Protein AF-A0A8H3LBX2-F1 (afdb_monomer)

Structure (mmCIF, N/CA/C/O 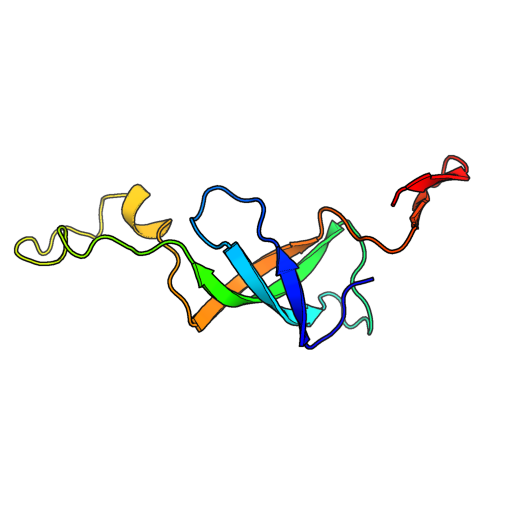backbone):
data_AF-A0A8H3LBX2-F1
#
_entry.id   AF-A0A8H3LBX2-F1
#
loop_
_atom_site.group_PDB
_atom_site.id
_atom_site.type_symbol
_atom_site.label_atom_id
_atom_site.label_alt_id
_atom_site.label_comp_id
_atom_site.label_asym_id
_atom_site.label_entity_id
_atom_site.label_seq_id
_atom_site.pdbx_PDB_ins_code
_atom_site.Cartn_x
_atom_site.Cartn_y
_atom_site.Cartn_z
_atom_site.occupancy
_atom_site.B_iso_or_equiv
_atom_site.auth_seq_id
_atom_site.auth_comp_id
_atom_site.auth_asym_id
_atom_site.auth_atom_id
_atom_site.pdbx_PDB_model_num
ATOM 1 N N . MET A 1 1 ? 9.439 -4.140 -4.529 1.00 92.31 1 MET A N 1
ATOM 2 C CA . MET A 1 1 ? 8.408 -5.190 -4.552 1.00 92.31 1 MET A CA 1
ATOM 3 C C . MET A 1 1 ? 7.687 -5.155 -3.228 1.00 92.31 1 MET A C 1
ATOM 5 O O . MET A 1 1 ? 8.348 -5.077 -2.199 1.00 92.31 1 MET A O 1
ATOM 9 N N . ILE A 1 2 ? 6.361 -5.145 -3.267 1.00 96.25 2 ILE A N 1
ATOM 10 C CA . ILE A 1 2 ? 5.503 -5.081 -2.084 1.00 96.25 2 ILE A CA 1
ATOM 11 C C . ILE A 1 2 ? 4.949 -6.477 -1.818 1.00 96.25 2 ILE A C 1
ATOM 13 O O . ILE A 1 2 ? 4.507 -7.140 -2.744 1.00 96.25 2 ILE A O 1
ATOM 17 N N . GLN A 1 3 ? 4.962 -6.934 -0.576 1.00 96.62 3 GLN A N 1
ATOM 18 C CA . GLN A 1 3 ? 4.405 -8.231 -0.180 1.00 96.62 3 GLN A CA 1
ATOM 19 C C . GLN A 1 3 ? 3.483 -8.072 1.029 1.00 96.62 3 GLN A C 1
ATOM 21 O O . GLN A 1 3 ? 3.329 -6.974 1.571 1.00 96.62 3 GLN A O 1
ATOM 26 N N . LEU A 1 4 ? 2.883 -9.173 1.468 1.00 96.88 4 LEU A N 1
ATOM 27 C CA . LEU A 1 4 ? 2.078 -9.206 2.686 1.00 96.88 4 LEU A CA 1
ATOM 28 C C . LEU A 1 4 ? 2.887 -8.687 3.889 1.00 96.88 4 LEU A C 1
ATOM 30 O O . LEU A 1 4 ? 4.092 -8.922 3.982 1.00 96.88 4 LEU A O 1
ATOM 34 N N . LYS A 1 5 ? 2.228 -7.947 4.782 1.00 97.12 5 LYS A N 1
ATOM 35 C CA . LYS A 1 5 ? 2.807 -7.257 5.948 1.00 97.12 5 LYS A CA 1
ATOM 36 C C . LYS A 1 5 ? 3.817 -6.142 5.635 1.00 97.12 5 LYS A C 1
ATOM 38 O O . LYS A 1 5 ? 4.447 -5.610 6.546 1.00 97.12 5 LYS A O 1
ATOM 43 N N . THR A 1 6 ? 3.971 -5.738 4.371 1.00 98.00 6 THR A N 1
ATOM 44 C CA . THR A 1 6 ? 4.827 -4.588 4.026 1.00 98.00 6 THR A CA 1
ATOM 45 C C . THR A 1 6 ? 4.187 -3.293 4.515 1.00 98.00 6 THR A C 1
ATOM 47 O O . THR A 1 6 ? 3.038 -3.013 4.167 1.00 98.00 6 THR A O 1
ATOM 50 N N . LEU A 1 7 ? 4.936 -2.490 5.274 1.00 98.31 7 LEU A N 1
ATOM 51 C CA . LEU A 1 7 ? 4.542 -1.128 5.626 1.00 98.31 7 LEU A CA 1
ATOM 52 C C . LEU A 1 7 ? 4.860 -0.166 4.481 1.00 98.31 7 LEU A C 1
ATOM 54 O O . LEU A 1 7 ? 5.943 -0.193 3.897 1.00 98.31 7 LEU A O 1
ATOM 58 N N . LEU A 1 8 ? 3.890 0.683 4.172 1.00 98.00 8 LEU A N 1
ATOM 59 C CA . LEU A 1 8 ? 3.895 1.609 3.055 1.00 98.00 8 LEU A CA 1
ATOM 60 C C . LEU A 1 8 ? 3.578 3.010 3.564 1.00 98.00 8 LEU A C 1
ATOM 62 O O . LEU A 1 8 ? 2.681 3.192 4.390 1.00 98.00 8 LEU A O 1
ATOM 66 N N . ASN A 1 9 ? 4.281 3.996 3.016 1.00 98.12 9 ASN A N 1
ATOM 67 C CA . ASN A 1 9 ? 3.918 5.395 3.184 1.00 98.12 9 ASN A CA 1
ATOM 68 C C . ASN A 1 9 ? 2.761 5.718 2.242 1.00 98.12 9 ASN A C 1
ATOM 70 O O . ASN A 1 9 ? 2.846 5.446 1.041 1.00 98.12 9 ASN A O 1
ATOM 74 N N . VAL A 1 10 ? 1.708 6.319 2.782 1.00 97.19 10 VAL A N 1
ATOM 75 C CA . VAL A 1 10 ? 0.586 6.807 1.984 1.00 97.19 10 VAL A CA 1
ATOM 76 C C . VAL A 1 10 ? 0.918 8.211 1.484 1.00 97.19 10 VAL A C 1
ATOM 78 O O . VAL A 1 10 ? 1.351 9.058 2.262 1.00 97.19 10 VAL A O 1
ATOM 81 N N . ILE A 1 11 ? 0.765 8.436 0.177 1.00 96.44 11 ILE A N 1
ATOM 82 C CA . ILE A 1 11 ? 1.064 9.721 -0.478 1.00 96.44 11 ILE A CA 1
ATOM 83 C C . ILE A 1 11 ? -0.189 10.399 -1.050 1.00 96.44 11 ILE A C 1
ATOM 85 O O . ILE A 1 11 ? -0.098 11.196 -1.978 1.00 96.44 11 ILE A O 1
ATOM 89 N N . ASP A 1 12 ? -1.360 10.054 -0.519 1.00 92.00 12 ASP A N 1
ATOM 90 C CA . ASP A 1 12 ? -2.622 10.698 -0.864 1.00 92.00 12 ASP A CA 1
ATOM 91 C C . ASP A 1 12 ? -2.975 11.822 0.131 1.00 92.00 12 ASP A C 1
ATOM 93 O O . ASP A 1 12 ? -2.351 12.007 1.182 1.00 92.00 12 ASP A O 1
ATOM 97 N N . ASN A 1 13 ? -4.000 12.597 -0.207 1.00 90.62 13 ASN A N 1
ATOM 98 C CA . ASN A 1 13 ? -4.539 13.667 0.629 1.00 90.62 13 ASN A CA 1
ATOM 99 C C . ASN A 1 13 ? -5.665 13.198 1.575 1.00 90.62 13 ASN A C 1
ATOM 101 O O . ASN A 1 13 ? -6.370 14.035 2.130 1.00 90.62 13 ASN A O 1
ATOM 105 N N . THR A 1 14 ? -5.828 11.890 1.816 1.00 88.62 14 THR A N 1
ATOM 106 C CA . THR A 1 14 ? -6.909 11.355 2.677 1.00 88.62 14 THR A CA 1
ATOM 107 C C . THR A 1 14 ? -6.636 11.521 4.174 1.00 88.62 14 THR A C 1
ATOM 109 O O . THR A 1 14 ? -7.533 11.408 5.006 1.00 88.62 14 THR A O 1
ATOM 112 N N . GLY A 1 15 ? -5.374 11.766 4.539 1.00 90.62 15 GLY A N 1
ATOM 113 C CA . GLY A 1 15 ? -4.933 11.836 5.932 1.00 90.62 15 GLY A CA 1
ATOM 114 C 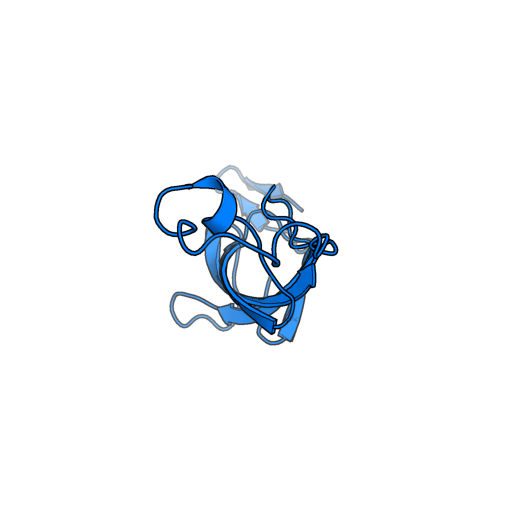C . GLY A 1 15 ? -4.351 10.532 6.472 1.00 90.62 15 GLY A C 1
ATOM 115 O O . GLY A 1 15 ? -3.789 10.550 7.567 1.00 90.62 15 GLY A O 1
ATOM 116 N N . ALA A 1 16 ? -4.390 9.431 5.720 1.00 95.00 16 ALA A N 1
ATOM 117 C CA . ALA A 1 16 ? -3.580 8.262 6.038 1.00 95.00 16 ALA A CA 1
ATOM 118 C C . ALA A 1 16 ? -2.077 8.584 5.921 1.00 95.00 16 ALA A C 1
ATOM 120 O O . ALA A 1 16 ? -1.657 9.409 5.115 1.00 95.00 16 ALA A O 1
ATOM 121 N N . ILE A 1 17 ? -1.262 7.950 6.764 1.00 96.25 17 ILE A N 1
ATOM 122 C CA . ILE A 1 17 ? 0.190 8.180 6.832 1.00 96.25 17 ILE A CA 1
ATOM 123 C C . ILE A 1 17 ? 0.928 6.871 6.566 1.00 96.25 17 ILE A C 1
ATOM 125 O O . ILE A 1 17 ? 1.766 6.805 5.671 1.00 96.25 17 ILE A O 1
ATOM 129 N N . ILE A 1 18 ? 0.597 5.821 7.324 1.00 98.12 18 ILE A N 1
ATOM 130 C CA . ILE A 1 18 ? 1.198 4.490 7.182 1.00 98.12 18 ILE A CA 1
ATOM 131 C C . ILE A 1 18 ? 0.096 3.465 6.966 1.00 98.12 18 ILE A C 1
ATOM 133 O O . ILE A 1 18 ? -0.884 3.438 7.718 1.00 98.12 18 ILE A O 1
ATOM 137 N N . ALA A 1 19 ? 0.301 2.581 5.998 1.00 98.44 19 ALA A N 1
ATOM 138 C CA . ALA A 1 19 ? -0.575 1.458 5.708 1.00 98.44 19 ALA A CA 1
ATOM 139 C C . ALA A 1 19 ? 0.220 0.145 5.644 1.00 98.44 19 ALA A C 1
ATOM 141 O O . ALA A 1 19 ? 1.373 0.134 5.228 1.00 98.44 19 ALA A O 1
ATOM 142 N N . GLU A 1 20 ? -0.383 -0.966 6.059 1.00 98.56 20 GLU A N 1
ATOM 143 C CA . GLU A 1 20 ? 0.190 -2.309 5.926 1.00 98.56 20 GLU A CA 1
ATOM 144 C C . GLU A 1 20 ? -0.530 -3.062 4.807 1.00 98.56 20 GLU A C 1
ATOM 146 O O . GLU A 1 20 ? -1.759 -3.127 4.800 1.00 98.56 20 GLU A O 1
ATOM 151 N N . CYS A 1 21 ? 0.220 -3.653 3.879 1.00 97.75 21 CYS A N 1
ATOM 152 C CA . CYS A 1 21 ? -0.338 -4.522 2.848 1.00 97.75 21 CYS A CA 1
ATOM 153 C C . CYS A 1 21 ? -0.846 -5.835 3.454 1.00 97.75 21 CYS A C 1
ATOM 155 O O . CYS A 1 21 ? -0.075 -6.594 4.038 1.00 97.75 21 CYS A O 1
ATOM 157 N N . ILE A 1 22 ? -2.129 -6.133 3.258 1.00 97.31 22 ILE A N 1
ATOM 158 C CA . ILE A 1 22 ? -2.752 -7.391 3.702 1.00 97.31 22 ILE A CA 1
ATOM 159 C C . ILE A 1 22 ? -3.077 -8.322 2.533 1.00 97.31 22 ILE A C 1
ATOM 161 O O . ILE A 1 22 ? -3.260 -9.519 2.732 1.00 97.31 22 ILE A O 1
ATOM 165 N N . ARG A 1 23 ? -3.122 -7.789 1.305 1.00 96.12 23 ARG A N 1
ATOM 166 C CA . ARG A 1 23 ? -3.306 -8.575 0.084 1.00 96.12 23 ARG A CA 1
ATOM 167 C C . ARG A 1 23 ? -2.699 -7.864 -1.117 1.00 96.12 23 ARG A C 1
ATOM 169 O O . ARG A 1 23 ? -3.022 -6.707 -1.385 1.00 96.12 23 ARG A O 1
ATOM 176 N N . VAL A 1 24 ? -1.889 -8.595 -1.874 1.00 95.56 24 VAL A N 1
ATOM 177 C CA . VAL A 1 24 ? -1.443 -8.187 -3.208 1.00 95.56 24 VAL A CA 1
ATOM 178 C C . VAL A 1 24 ? -2.5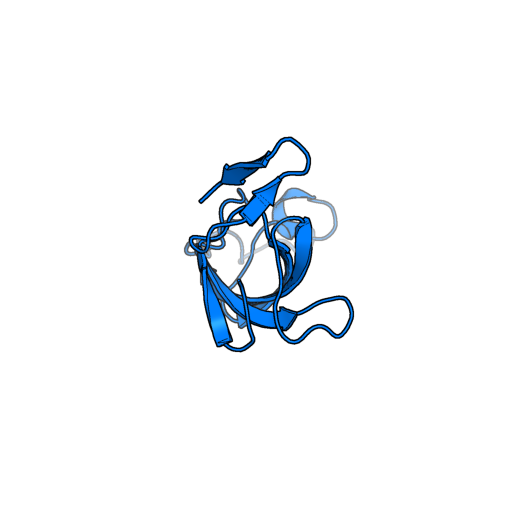17 -8.585 -4.228 1.00 95.56 24 VAL A C 1
ATOM 180 O O . VAL A 1 24 ? -3.092 -9.672 -4.137 1.00 95.56 24 VAL A O 1
ATOM 183 N N . GLY A 1 25 ? -2.853 -7.691 -5.159 1.00 85.69 25 GLY A N 1
ATOM 184 C CA . GLY A 1 25 ? -3.782 -7.977 -6.252 1.00 85.69 25 GLY A CA 1
ATOM 185 C C . GLY A 1 25 ? -3.273 -9.057 -7.216 1.00 85.69 25 GLY A C 1
ATOM 186 O O . GLY A 1 25 ? -2.122 -9.474 -7.161 1.00 85.69 25 GLY A O 1
ATOM 187 N N . HIS A 1 26 ? -4.162 -9.532 -8.095 1.00 79.81 26 HIS A N 1
ATOM 188 C CA . HIS A 1 26 ? -3.853 -10.473 -9.189 1.00 79.81 26 HIS A CA 1
ATOM 189 C C . HIS A 1 26 ? -3.198 -11.813 -8.797 1.00 79.81 26 HIS A C 1
ATOM 191 O O . HIS A 1 26 ? -2.632 -12.491 -9.646 1.00 79.81 26 HIS A O 1
ATOM 197 N N . GLY A 1 27 ? -3.286 -12.231 -7.528 1.00 70.38 27 GLY A N 1
ATOM 198 C CA . GLY A 1 27 ? -2.815 -13.554 -7.090 1.00 70.38 27 GLY A CA 1
ATOM 199 C C . GLY A 1 27 ? -1.290 -13.725 -7.078 1.00 70.38 27 GLY A C 1
ATOM 200 O O . GLY A 1 27 ? -0.803 -14.829 -6.851 1.00 70.38 27 GLY A O 1
ATOM 201 N N . GLY A 1 28 ? -0.526 -12.651 -7.294 1.00 81.75 28 GLY A N 1
ATOM 202 C CA . GLY A 1 28 ? 0.932 -12.673 -7.226 1.00 81.75 28 GLY A CA 1
ATOM 203 C C . GLY A 1 28 ? 1.463 -12.669 -5.788 1.00 81.75 28 GLY A C 1
ATOM 204 O O . GLY A 1 28 ? 0.845 -12.125 -4.874 1.00 81.75 28 GLY A O 1
ATOM 205 N N . ARG A 1 29 ? 2.667 -13.225 -5.588 1.00 89.75 29 ARG A N 1
ATOM 206 C CA . ARG A 1 29 ? 3.395 -13.152 -4.299 1.00 89.75 29 ARG A CA 1
ATOM 207 C C . ARG A 1 29 ? 3.900 -11.737 -3.987 1.00 89.75 29 ARG A C 1
ATOM 209 O O . ARG A 1 29 ? 4.096 -11.396 -2.823 1.00 89.75 29 ARG A O 1
ATOM 216 N N . TYR A 1 30 ? 4.110 -10.933 -5.029 1.00 94.81 30 TYR A N 1
ATOM 217 C CA . TYR A 1 30 ? 4.686 -9.595 -4.954 1.00 94.81 30 TYR A CA 1
ATOM 218 C C . TYR A 1 30 ? 3.921 -8.621 -5.846 1.00 94.81 30 TYR A C 1
ATOM 220 O O . TYR A 1 30 ? 3.660 -8.931 -7.003 1.00 94.81 30 TYR A O 1
ATOM 228 N N . GLY A 1 31 ? 3.628 -7.437 -5.314 1.00 94.50 31 GLY A N 1
ATOM 229 C CA . GLY A 1 31 ? 3.099 -6.293 -6.042 1.00 94.50 31 GLY A CA 1
ATOM 230 C C . GLY A 1 31 ? 4.218 -5.410 -6.591 1.00 94.50 31 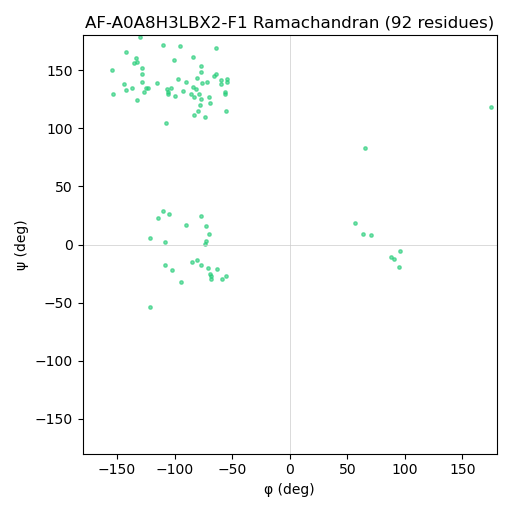GLY A C 1
ATOM 231 O O . GLY A 1 31 ? 5.245 -5.170 -5.931 1.00 94.50 31 GLY A O 1
ATOM 232 N N . ARG A 1 32 ? 4.006 -4.929 -7.809 1.00 92.94 32 ARG A N 1
ATOM 233 C CA . ARG A 1 32 ? 4.847 -4.005 -8.569 1.00 92.94 32 ARG A CA 1
ATOM 234 C C . ARG A 1 32 ? 4.157 -2.646 -8.692 1.00 92.94 32 ARG A C 1
ATOM 236 O O . ARG A 1 32 ? 3.011 -2.480 -8.288 1.00 92.94 32 ARG A O 1
ATOM 243 N N . ILE A 1 33 ? 4.881 -1.657 -9.209 1.00 94.12 33 ILE A N 1
ATOM 244 C CA . ILE A 1 33 ? 4.303 -0.349 -9.542 1.00 94.12 33 ILE A CA 1
ATOM 245 C C . ILE A 1 33 ? 3.137 -0.564 -10.517 1.00 94.12 33 ILE A C 1
ATOM 247 O O . ILE A 1 33 ? 3.283 -1.307 -11.482 1.00 94.12 33 ILE A O 1
ATOM 251 N N . GLY A 1 34 ? 1.994 0.057 -10.235 1.00 92.44 34 GLY A N 1
ATOM 252 C CA . GLY A 1 34 ? 0.741 -0.095 -10.973 1.00 92.44 34 GLY A CA 1
ATOM 253 C C . GLY A 1 34 ? -0.217 -1.136 -10.392 1.00 92.44 34 GLY A C 1
ATOM 254 O O . GLY A 1 34 ? -1.415 -1.05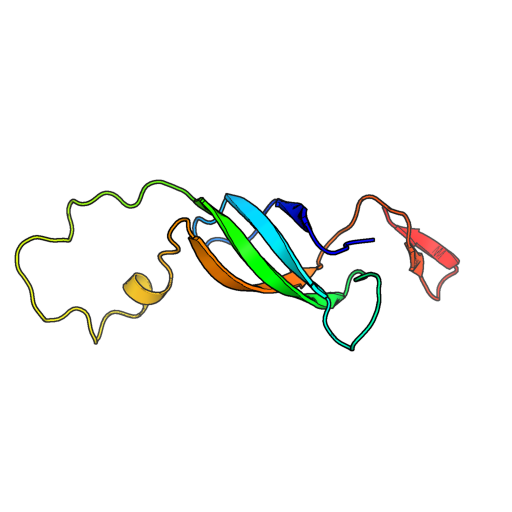3 -10.654 1.00 92.44 34 GLY A O 1
ATOM 255 N N . ASP A 1 35 ? 0.255 -2.069 -9.559 1.00 94.31 35 ASP A N 1
ATOM 256 C CA . ASP A 1 35 ? -0.615 -3.135 -9.064 1.00 94.31 35 ASP A CA 1
ATOM 257 C C . ASP A 1 35 ? -1.563 -2.639 -7.957 1.00 94.31 35 ASP A C 1
ATOM 259 O O . ASP A 1 35 ? -1.145 -1.910 -7.039 1.00 94.31 35 ASP A O 1
ATOM 263 N N . PRO A 1 36 ? -2.835 -3.078 -7.978 1.00 96.12 36 PRO A N 1
ATOM 264 C CA . PRO A 1 36 ? -3.760 -2.846 -6.885 1.00 96.12 36 PRO A CA 1
ATOM 265 C C . PRO A 1 36 ? -3.398 -3.712 -5.678 1.00 96.12 36 PRO A C 1
ATOM 267 O O . PRO A 1 36 ? -3.092 -4.900 -5.791 1.00 96.12 36 PRO A O 1
ATOM 270 N N . ILE A 1 37 ? -3.513 -3.131 -4.491 1.00 97.25 37 ILE A N 1
ATOM 271 C CA . ILE A 1 37 ? -3.319 -3.814 -3.213 1.00 97.25 37 ILE A CA 1
ATOM 272 C C . ILE A 1 37 ? -4.458 -3.489 -2.252 1.00 97.25 37 ILE A C 1
ATOM 274 O O . ILE A 1 37 ? -5.147 -2.478 -2.378 1.00 97.25 37 ILE A O 1
ATOM 278 N N . THR A 1 38 ? -4.671 -4.363 -1.274 1.00 97.50 38 THR A N 1
ATOM 279 C CA . THR A 1 38 ? -5.533 -4.077 -0.124 1.00 97.50 38 THR A CA 1
ATOM 280 C C . THR A 1 38 ? -4.654 -3.823 1.084 1.00 97.50 38 THR A C 1
ATOM 282 O O . THR A 1 38 ? -3.732 -4.596 1.362 1.00 97.50 38 THR A O 1
ATOM 285 N N . VAL A 1 39 ? -4.939 -2.737 1.792 1.00 97.94 39 VAL A N 1
ATOM 286 C CA . VAL A 1 39 ? -4.146 -2.273 2.924 1.00 97.94 39 VAL A CA 1
ATOM 287 C C . VAL A 1 39 ? -5.016 -2.028 4.147 1.00 97.94 39 VAL A C 1
ATOM 289 O O . VAL A 1 39 ? -6.188 -1.678 4.022 1.00 97.94 39 VAL A O 1
ATOM 292 N N . VAL A 1 40 ? -4.418 -2.171 5.326 1.00 98.25 40 VAL A N 1
ATOM 293 C CA . VAL A 1 40 ? -4.981 -1.689 6.590 1.00 98.25 40 VAL A CA 1
ATOM 294 C C . VAL A 1 40 ? -4.210 -0.460 7.058 1.00 98.25 40 VAL A C 1
ATOM 296 O O . VAL A 1 40 ? -2.977 -0.444 7.058 1.00 98.25 40 VAL A O 1
ATOM 299 N N . ILE A 1 41 ? -4.921 0.584 7.468 1.00 97.62 41 ILE A N 1
ATOM 300 C CA . ILE A 1 41 ? -4.304 1.841 7.894 1.00 97.62 41 ILE A CA 1
ATOM 301 C C . ILE A 1 41 ? -3.746 1.691 9.307 1.00 97.62 41 ILE A C 1
ATOM 303 O O . ILE A 1 41 ? -4.471 1.412 10.260 1.00 97.62 41 ILE A O 1
ATOM 307 N N . LYS A 1 42 ? -2.438 1.892 9.464 1.00 98.00 42 LYS A N 1
ATOM 308 C CA . LYS A 1 42 ? -1.740 1.785 10.754 1.00 98.00 42 LYS A CA 1
ATOM 309 C C . LYS A 1 42 ? -1.598 3.119 11.462 1.00 98.00 42 LYS A C 1
ATOM 311 O O . LYS A 1 42 ? -1.638 3.161 12.692 1.00 98.00 42 LYS A O 1
ATOM 316 N N . LYS A 1 43 ? -1.458 4.197 10.692 1.00 96.69 43 LYS A N 1
ATOM 317 C CA . LYS A 1 43 ? -1.355 5.568 11.192 1.00 96.69 43 LYS A CA 1
ATOM 318 C C . LYS A 1 43 ? -2.102 6.507 10.253 1.00 96.69 43 LYS A C 1
ATOM 320 O O . LYS A 1 43 ? -1.890 6.444 9.045 1.00 96.69 43 LYS A O 1
ATOM 325 N N . ALA A 1 44 ? -2.921 7.382 10.819 1.00 94.50 44 ALA A N 1
ATOM 326 C CA . ALA A 1 44 ? -3.607 8.469 10.129 1.00 94.50 44 ALA A CA 1
ATOM 327 C C . ALA A 1 44 ? -3.459 9.758 10.950 1.00 94.50 44 ALA A C 1
ATOM 329 O O . ALA A 1 44 ? -3.134 9.698 12.141 1.00 94.50 44 ALA A O 1
ATOM 330 N N . ARG A 1 45 ? -3.662 10.914 10.317 1.00 91.00 45 ARG A N 1
ATOM 331 C CA . ARG A 1 45 ? -3.767 12.198 11.015 1.00 91.00 45 ARG A CA 1
ATOM 332 C C . ARG A 1 45 ? -4.941 12.145 12.007 1.00 91.00 45 ARG A C 1
ATOM 334 O O . ARG A 1 45 ? -5.963 11.540 11.681 1.00 91.00 45 ARG A O 1
ATOM 341 N N . PRO A 1 46 ? -4.813 12.744 13.206 1.00 85.19 46 PRO A N 1
ATOM 342 C CA . PRO A 1 46 ? -5.928 12.846 14.136 1.00 85.19 46 PRO A CA 1
ATOM 343 C C . PRO A 1 46 ? -7.113 13.536 13.462 1.00 85.19 46 PRO A C 1
ATOM 345 O O . PRO A 1 46 ? -6.959 14.602 12.869 1.00 85.19 46 PRO A O 1
ATOM 348 N N . ILE A 1 47 ? -8.288 12.923 13.554 1.00 78.44 47 ILE A N 1
ATOM 349 C CA . ILE A 1 47 ? -9.536 13.591 13.202 1.00 78.44 47 ILE A CA 1
ATOM 350 C C . ILE A 1 47 ? -9.929 14.387 14.439 1.00 78.44 47 ILE A C 1
ATOM 352 O O . ILE A 1 47 ? -10.238 13.798 15.476 1.00 78.44 47 ILE A O 1
ATOM 356 N N . SER A 1 48 ? -9.871 15.713 14.351 1.00 69.12 48 SER A N 1
ATOM 357 C CA . SER A 1 48 ? -10.365 16.602 15.398 1.00 69.12 48 SER A CA 1
ATOM 358 C C . SER A 1 48 ? -11.827 16.249 15.681 1.00 69.12 48 SER A C 1
ATOM 360 O O . SER A 1 48 ? -12.682 16.385 14.810 1.00 69.12 48 SER A O 1
ATOM 362 N N . GLN A 1 49 ? -12.121 15.756 16.882 1.00 59.00 49 GLN A N 1
ATOM 363 C CA . GLN A 1 49 ? -13.465 15.325 17.292 1.00 59.00 49 GLN A CA 1
ATOM 364 C C . GLN A 1 49 ? -14.463 16.490 17.468 1.00 59.00 49 GLN A C 1
ATOM 366 O O . GLN A 1 49 ? -15.586 16.278 17.908 1.00 59.00 49 GLN A O 1
ATOM 371 N N . THR A 1 50 ? -14.123 17.718 17.072 1.00 49.25 50 THR A N 1
ATOM 372 C CA . THR A 1 50 ? -14.998 18.904 17.143 1.00 49.25 50 THR A CA 1
ATOM 373 C C . THR A 1 50 ? -16.139 18.922 16.115 1.00 49.25 50 THR A C 1
ATOM 375 O O . THR A 1 50 ? -16.757 19.958 15.903 1.00 49.25 50 THR A O 1
ATOM 378 N N . ALA A 1 51 ? -16.454 17.784 15.490 1.00 55.97 51 ALA A N 1
ATOM 379 C CA . ALA A 1 51 ? -17.586 17.627 14.573 1.00 55.97 51 ALA A CA 1
ATOM 380 C C . ALA A 1 51 ? -18.598 16.547 15.014 1.00 55.97 51 ALA A C 1
ATOM 382 O O . ALA A 1 51 ? -19.518 16.242 14.260 1.00 55.97 51 ALA A O 1
ATOM 383 N N . SER A 1 52 ? -18.444 15.940 16.201 1.00 53.41 52 SER A N 1
ATOM 384 C CA . SER A 1 52 ? -19.303 14.833 16.662 1.00 53.41 52 SER A CA 1
ATOM 385 C C . SER A 1 52 ? -20.248 15.171 17.819 1.00 53.41 52 SER A C 1
ATOM 387 O O . SER A 1 52 ? -20.630 14.278 18.573 1.00 53.41 52 SER A O 1
ATOM 389 N N . THR A 1 53 ? -20.683 16.421 17.944 1.00 50.53 53 THR A N 1
ATOM 390 C CA . THR A 1 53 ? -21.849 16.778 18.764 1.00 50.53 53 THR A CA 1
ATOM 391 C C . THR A 1 53 ? -22.755 17.703 17.961 1.00 50.53 53 THR A C 1
ATOM 393 O O . THR A 1 53 ? -22.328 18.745 17.476 1.00 50.53 53 THR A O 1
ATOM 396 N N . THR A 1 54 ? -24.022 17.296 17.821 1.00 50.22 54 THR A N 1
ATOM 397 C CA . THR A 1 54 ? -25.126 18.000 17.137 1.00 50.22 54 THR A CA 1
ATOM 398 C C . THR A 1 54 ? -24.987 18.182 15.622 1.00 50.22 54 THR A C 1
ATOM 400 O O . THR A 1 54 ? -24.630 19.253 15.149 1.00 50.22 54 THR A O 1
ATOM 403 N N . SER A 1 55 ? -25.353 17.146 14.852 1.00 50.34 55 SER A N 1
ATOM 404 C CA . SER A 1 55 ? -26.256 17.252 13.682 1.00 50.34 55 SER A CA 1
ATOM 405 C C . SER A 1 55 ? -26.365 15.903 12.945 1.00 50.34 55 SER A C 1
ATOM 407 O O . SER A 1 55 ? -25.363 15.420 12.419 1.00 50.34 55 SER A O 1
ATOM 409 N N . PRO A 1 56 ? -27.555 15.283 12.840 1.00 61.03 56 PRO A N 1
ATOM 410 C CA . PRO A 1 56 ? -27.755 14.018 12.125 1.00 61.03 56 PRO A CA 1
ATOM 411 C C . PRO A 1 56 ? -27.795 14.160 10.584 1.00 61.03 56 PRO A C 1
ATOM 413 O O . PRO A 1 56 ? -28.353 13.310 9.900 1.00 61.03 56 PRO A O 1
ATOM 416 N N . SER A 1 57 ? -27.183 15.197 9.999 1.00 48.47 57 SER A N 1
ATOM 417 C CA . SER A 1 57 ? -27.202 15.475 8.548 1.00 48.47 57 SER A CA 1
ATOM 418 C C . SER A 1 57 ? -25.892 15.131 7.814 1.00 48.47 57 SER A C 1
ATOM 420 O O . SER A 1 57 ? -25.593 15.675 6.755 1.00 48.47 57 SER A O 1
ATOM 422 N N . ALA A 1 58 ? -25.098 14.188 8.330 1.00 53.09 58 ALA A N 1
ATOM 423 C CA . ALA A 1 58 ? -23.789 13.816 7.773 1.00 53.09 58 ALA A CA 1
ATOM 424 C C . ALA A 1 58 ? -23.828 13.004 6.453 1.00 53.09 58 ALA A C 1
ATOM 426 O O . ALA A 1 58 ? -22.779 12.599 5.955 1.00 53.09 58 ALA A O 1
ATOM 427 N N . ALA A 1 59 ? -25.007 12.748 5.876 1.00 54.56 59 ALA A N 1
ATOM 428 C CA . ALA A 1 59 ? -25.148 11.940 4.661 1.00 54.56 59 ALA A CA 1
ATOM 429 C C . ALA A 1 59 ? -24.958 12.727 3.348 1.00 54.56 59 ALA A C 1
ATOM 431 O O . ALA A 1 59 ? -24.759 12.108 2.305 1.00 54.56 59 ALA A O 1
ATOM 432 N N . SER A 1 60 ? -24.984 14.066 3.371 1.00 57.38 60 SER A N 1
ATOM 433 C CA . SER A 1 60 ? -24.941 14.889 2.148 1.00 57.38 60 SER A CA 1
ATOM 434 C C . SER A 1 60 ? -23.632 15.649 1.914 1.00 57.38 60 SER A C 1
ATOM 436 O O . SER A 1 60 ? -23.525 16.361 0.918 1.00 57.38 60 SER A O 1
ATOM 438 N N . ASN A 1 61 ? -22.616 15.499 2.775 1.00 56.03 61 ASN A N 1
ATOM 439 C CA . ASN A 1 61 ? -21.371 16.260 2.644 1.00 56.03 61 ASN A CA 1
ATOM 440 C C . ASN A 1 61 ? -20.211 15.359 2.156 1.00 56.03 61 ASN A C 1
ATOM 442 O O . ASN A 1 61 ? -19.678 14.567 2.942 1.00 56.03 61 ASN A O 1
ATOM 446 N N . PRO A 1 62 ? -19.787 15.437 0.876 1.00 60.06 62 PRO A N 1
ATOM 447 C CA . PRO A 1 62 ? -18.828 14.497 0.284 1.00 60.06 62 PRO A CA 1
ATOM 448 C C . PRO A 1 62 ? -17.443 14.538 0.947 1.00 60.06 62 PRO A C 1
ATOM 450 O O . PRO A 1 62 ? -16.709 13.553 0.886 1.00 60.06 62 PRO A O 1
ATOM 453 N N . ALA A 1 63 ? -17.105 15.633 1.637 1.00 57.06 63 ALA A N 1
ATOM 454 C CA . ALA A 1 63 ? -15.847 15.794 2.364 1.00 57.06 63 ALA A CA 1
ATOM 455 C C . ALA A 1 63 ? -15.725 14.877 3.598 1.00 57.06 63 ALA A C 1
ATOM 457 O O . ALA A 1 63 ? -14.623 14.445 3.933 1.00 57.06 63 ALA A O 1
ATOM 458 N N . ALA A 1 64 ? -16.839 14.514 4.249 1.00 56.41 64 ALA A N 1
ATOM 459 C CA . ALA A 1 64 ? -16.819 13.634 5.423 1.00 56.41 64 ALA A CA 1
ATOM 460 C C . ALA A 1 64 ? -16.403 12.193 5.068 1.00 56.41 64 ALA A C 1
ATOM 462 O O . ALA A 1 64 ? -15.803 11.495 5.883 1.00 56.41 64 ALA A O 1
ATOM 463 N N . LYS A 1 65 ? -16.645 11.763 3.820 1.00 57.91 65 LYS A N 1
ATOM 464 C CA . LYS A 1 65 ? -16.277 10.430 3.314 1.00 57.91 65 LYS A CA 1
ATOM 465 C C . LYS A 1 65 ? -14.762 10.250 3.131 1.00 57.91 65 LYS A C 1
ATOM 467 O O . LYS A 1 65 ? -14.292 9.115 3.077 1.00 57.91 65 LYS A O 1
ATOM 472 N N . LEU A 1 66 ? -13.997 11.341 3.028 1.00 65.00 66 LEU A N 1
ATOM 473 C CA . LEU A 1 66 ? -12.541 11.285 2.848 1.00 65.00 66 LEU A CA 1
ATOM 474 C C . LEU A 1 66 ? -11.765 11.052 4.148 1.00 65.00 66 LEU A C 1
ATOM 476 O O . LEU A 1 66 ? -10.577 10.743 4.081 1.00 65.00 66 LEU A O 1
ATOM 480 N N . GLN A 1 67 ? -12.395 11.190 5.316 1.00 77.06 67 GLN A N 1
ATOM 481 C CA . GLN A 1 67 ? -11.689 11.032 6.583 1.00 77.06 67 GLN A CA 1
ATOM 482 C C . GLN A 1 67 ? -11.383 9.558 6.866 1.00 77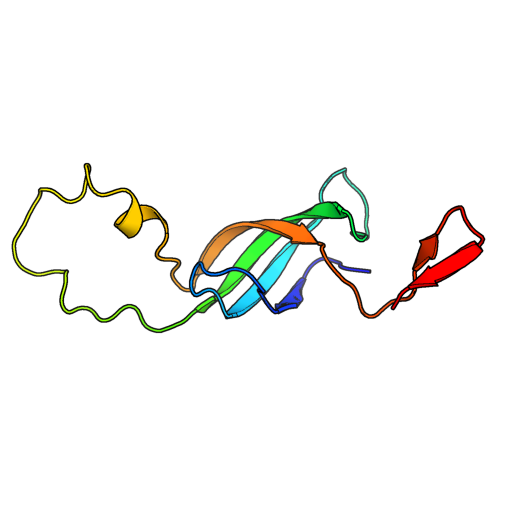.06 67 GLN A C 1
ATOM 484 O O . GLN A 1 67 ? -12.277 8.775 7.178 1.00 77.06 67 GLN A O 1
ATOM 489 N N . ILE A 1 68 ? -10.102 9.193 6.788 1.00 89.38 68 ILE A N 1
ATOM 490 C CA . ILE A 1 68 ? -9.621 7.844 7.091 1.00 89.38 68 ILE A CA 1
ATOM 491 C C . ILE A 1 68 ? -9.182 7.729 8.552 1.00 89.38 68 ILE A C 1
ATOM 493 O O . ILE A 1 68 ? -8.383 8.525 9.048 1.00 89.38 68 ILE A O 1
ATOM 497 N N . ARG A 1 69 ? -9.642 6.671 9.226 1.00 90.25 69 ARG A N 1
ATOM 498 C CA . ARG A 1 69 ? -9.233 6.300 10.587 1.00 90.25 69 ARG A CA 1
ATOM 499 C C . ARG A 1 69 ? -8.207 5.168 10.586 1.00 90.25 69 ARG A C 1
ATOM 501 O O . ARG A 1 69 ? -8.094 4.374 9.652 1.00 90.25 69 ARG A O 1
ATOM 508 N N . LYS A 1 70 ? -7.460 5.058 11.689 1.00 93.44 70 LYS A N 1
ATOM 509 C CA . LYS A 1 70 ? -6.621 3.883 11.969 1.00 93.44 70 LYS A CA 1
ATOM 510 C C . LYS A 1 70 ? -7.498 2.626 12.028 1.00 93.44 70 LYS A C 1
ATOM 512 O O . LYS A 1 70 ? -8.560 2.644 12.637 1.00 93.44 70 LYS A O 1
ATOM 517 N N . GLY A 1 71 ? -7.015 1.534 11.445 1.00 94.50 71 GLY A N 1
ATOM 518 C CA . GLY A 1 71 ? -7.685 0.233 11.426 1.00 94.50 71 GLY A CA 1
ATOM 519 C C . GLY A 1 71 ? -8.613 0.019 10.232 1.00 94.50 71 GLY A C 1
ATOM 520 O O . GLY A 1 71 ? -8.986 -1.119 9.969 1.00 94.50 71 GLY A O 1
ATOM 521 N N . GLU A 1 72 ? -8.942 1.065 9.469 1.00 95.06 72 GLU A N 1
ATOM 522 C CA . GLU A 1 72 ? -9.739 0.898 8.257 1.00 95.06 72 GLU A CA 1
ATOM 523 C C . GLU A 1 72 ? -8.993 0.099 7.187 1.00 95.06 72 GLU A C 1
ATOM 525 O O . GLU A 1 72 ? -7.778 0.228 7.011 1.00 95.06 72 GLU A O 1
ATOM 530 N N . VAL A 1 73 ? -9.751 -0.703 6.440 1.00 96.81 73 VAL A N 1
ATOM 531 C CA . VAL A 1 73 ? -9.262 -1.456 5.286 1.00 96.81 73 VAL A CA 1
ATOM 532 C C . VAL A 1 73 ? -9.648 -0.714 4.012 1.00 96.81 73 VAL A C 1
ATOM 534 O O . VAL A 1 73 ? -10.816 -0.377 3.815 1.00 96.81 73 VAL A O 1
ATOM 537 N N . LYS A 1 74 ? -8.675 -0.461 3.134 1.00 95.94 74 LYS A N 1
ATOM 538 C CA . LYS A 1 74 ? -8.878 0.246 1.861 1.00 95.94 74 LYS A CA 1
ATOM 539 C C . LYS A 1 74 ? -8.148 -0.448 0.718 1.00 95.94 74 LYS A C 1
ATOM 541 O O . LYS A 1 74 ? -7.160 -1.155 0.915 1.00 95.94 74 LYS A O 1
ATOM 546 N N . LYS A 1 75 ? -8.636 -0.217 -0.500 1.00 95.94 75 LYS A N 1
ATOM 547 C CA . LYS A 1 75 ? -7.881 -0.498 -1.726 1.00 95.94 75 LYS A CA 1
ATOM 548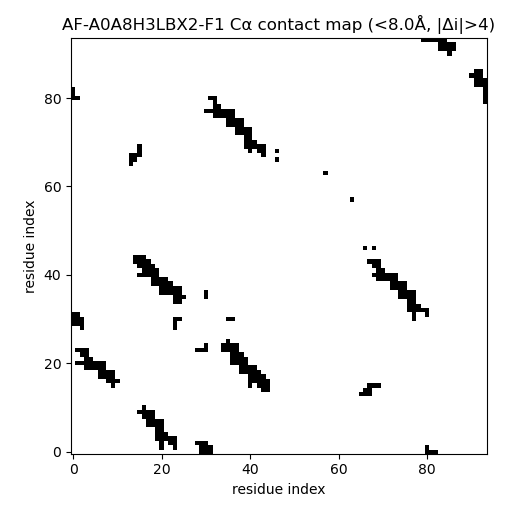 C C . LYS A 1 75 ? -6.901 0.648 -1.974 1.00 95.94 75 LYS A C 1
ATOM 550 O O . LYS A 1 75 ? -7.240 1.799 -1.723 1.00 95.94 75 LYS A O 1
ATOM 555 N N . ALA A 1 76 ? -5.715 0.326 -2.470 1.00 96.31 76 ALA A N 1
ATOM 556 C CA . ALA A 1 76 ? -4.682 1.289 -2.826 1.00 96.31 76 ALA A CA 1
ATOM 557 C C . ALA A 1 76 ? -3.944 0.838 -4.094 1.00 96.31 76 ALA A C 1
ATOM 559 O O . ALA A 1 76 ? -4.048 -0.321 -4.502 1.00 96.31 76 ALA A O 1
ATOM 560 N N . LEU A 1 77 ? -3.189 1.753 -4.699 1.00 96.94 77 LEU A N 1
ATOM 561 C CA . LEU A 1 77 ? -2.316 1.486 -5.842 1.00 96.94 77 LEU A CA 1
ATOM 562 C C . LEU A 1 77 ? -0.858 1.708 -5.452 1.00 96.94 77 LEU A C 1
ATOM 564 O O . LEU A 1 77 ? -0.524 2.670 -4.757 1.00 96.94 77 LEU A O 1
ATOM 568 N N . ILE A 1 78 ? 0.020 0.823 -5.916 1.00 95.81 78 ILE A N 1
ATOM 569 C CA . ILE A 1 78 ? 1.462 0.993 -5.746 1.00 95.81 78 ILE A CA 1
ATOM 570 C C . ILE A 1 78 ? 1.959 1.989 -6.793 1.00 95.81 78 ILE A C 1
ATOM 572 O O . ILE A 1 78 ? 1.959 1.702 -7.982 1.00 95.81 78 ILE A O 1
ATOM 576 N N . VAL A 1 79 ? 2.436 3.146 -6.349 1.00 96.44 79 VAL A N 1
ATOM 577 C CA . VAL A 1 79 ? 2.934 4.214 -7.239 1.00 96.44 79 VAL A CA 1
ATOM 578 C C . VAL A 1 79 ? 4.459 4.283 -7.314 1.00 96.44 79 VAL A C 1
ATOM 580 O O . VAL A 1 79 ? 5.009 4.790 -8.282 1.00 96.44 79 VAL A O 1
ATOM 583 N N . ARG A 1 80 ? 5.157 3.755 -6.303 1.00 95.44 80 ARG A N 1
ATOM 584 C CA . ARG A 1 80 ? 6.624 3.689 -6.250 1.00 95.44 80 ARG A CA 1
ATOM 585 C C . ARG A 1 80 ? 7.079 2.543 -5.362 1.00 95.44 80 ARG A C 1
ATOM 587 O O . ARG A 1 80 ? 6.401 2.211 -4.387 1.00 95.44 80 ARG A O 1
ATOM 594 N N . THR A 1 81 ? 8.240 1.960 -5.651 1.00 95.12 81 THR A N 1
ATOM 595 C CA . THR A 1 81 ? 8.864 0.971 -4.765 1.00 95.12 81 THR A CA 1
ATOM 596 C C . THR A 1 81 ? 10.371 1.119 -4.781 1.00 95.12 81 THR A C 1
ATOM 598 O O . THR A 1 81 ? 10.928 1.151 -5.862 1.00 95.12 81 THR A O 1
ATOM 601 N N . ARG A 1 82 ? 11.022 1.021 -3.615 1.00 93.88 82 ARG A N 1
ATOM 602 C CA . ARG A 1 82 ? 12.493 1.065 -3.492 1.00 93.88 82 ARG A CA 1
ATOM 603 C C . ARG A 1 82 ? 13.230 0.018 -4.341 1.00 93.88 82 ARG A C 1
ATOM 605 O O . ARG A 1 82 ? 14.406 0.173 -4.641 1.00 93.88 82 ARG A O 1
ATOM 612 N N . LYS A 1 83 ? 12.582 -1.115 -4.637 1.00 94.00 83 LYS A N 1
ATOM 613 C CA . LYS A 1 83 ? 13.196 -2.141 -5.485 1.00 94.00 83 LYS A CA 1
ATOM 614 C C . LYS A 1 83 ? 13.100 -1.672 -6.925 1.00 94.00 83 LYS A C 1
ATOM 616 O O . LYS A 1 83 ? 11.993 -1.458 -7.410 1.00 94.00 83 LYS A O 1
ATOM 621 N N . GLU A 1 84 ? 14.251 -1.636 -7.570 1.00 93.75 84 GLU A N 1
ATOM 622 C CA . GLU A 1 84 ? 14.384 -1.264 -8.967 1.00 93.75 84 GLU A CA 1
ATOM 623 C C . GLU A 1 84 ? 13.481 -2.100 -9.880 1.00 93.75 84 GLU A C 1
ATOM 625 O O . GLU A 1 84 ? 13.336 -3.319 -9.714 1.00 93.75 84 GLU A O 1
ATOM 630 N N . MET A 1 85 ? 12.895 -1.427 -10.865 1.00 91.44 85 MET A N 1
ATOM 631 C CA . MET A 1 85 ? 12.139 -2.019 -11.959 1.00 91.44 85 MET A CA 1
ATOM 632 C C . MET A 1 85 ? 12.751 -1.586 -13.286 1.00 91.44 85 MET A C 1
ATOM 634 O O . MET A 1 85 ? 13.018 -0.404 -13.496 1.00 91.44 85 MET A O 1
ATOM 638 N N . ARG A 1 86 ? 12.922 -2.546 -14.195 1.00 92.88 86 ARG A N 1
ATOM 639 C CA . ARG A 1 86 ? 13.324 -2.280 -15.574 1.00 92.88 86 ARG A CA 1
ATOM 640 C C . ARG A 1 86 ? 12.101 -1.904 -16.407 1.00 92.88 86 ARG A C 1
ATOM 642 O O . ARG A 1 86 ? 11.122 -2.651 -16.429 1.00 92.88 86 ARG A O 1
ATOM 649 N N . ARG A 1 87 ? 12.168 -0.767 -17.091 1.00 92.50 87 ARG A N 1
ATOM 650 C CA . ARG A 1 87 ? 11.169 -0.323 -18.068 1.00 92.50 87 ARG A CA 1
ATOM 651 C C . ARG A 1 87 ? 11.428 -0.948 -19.451 1.00 92.50 87 ARG A C 1
ATOM 653 O O . ARG A 1 87 ? 12.541 -1.419 -19.704 1.00 92.50 87 ARG A O 1
ATOM 660 N N . PRO A 1 88 ? 10.429 -0.962 -20.357 1.00 93.44 88 PRO A N 1
ATOM 661 C CA . PRO A 1 88 ? 10.591 -1.491 -21.717 1.00 93.44 88 PRO A CA 1
ATOM 662 C C . PRO A 1 88 ? 11.685 -0.791 -22.534 1.00 93.44 88 PRO A C 1
ATOM 664 O O . PRO A 1 88 ? 12.337 -1.425 -23.354 1.00 93.44 88 PRO A O 1
ATOM 667 N N . ASP A 1 89 ? 11.924 0.492 -22.263 1.00 95.50 89 ASP A N 1
ATOM 668 C CA . ASP A 1 89 ? 12.998 1.300 -22.858 1.00 95.50 89 ASP A CA 1
ATOM 669 C C . ASP A 1 89 ? 14.404 0.955 -22.320 1.00 95.50 89 ASP A C 1
ATOM 671 O O . ASP A 1 89 ? 15.395 1.552 -22.729 1.00 95.50 89 ASP A O 1
ATOM 675 N N . GLY A 1 90 ? 14.511 -0.014 -21.407 1.00 92.94 90 GLY A N 1
ATOM 676 C CA . GLY A 1 90 ? 15.772 -0.488 -20.845 1.00 92.94 90 GLY A CA 1
ATOM 677 C C . GLY A 1 90 ? 16.255 0.281 -19.617 1.00 92.94 90 GLY A C 1
ATOM 678 O O . GLY A 1 90 ? 17.155 -0.215 -18.937 1.00 92.94 90 GLY A O 1
ATOM 679 N N . PHE A 1 91 ? 15.646 1.421 -19.275 1.00 94.19 91 PHE A N 1
ATOM 680 C CA . PHE A 1 91 ? 16.024 2.192 -18.091 1.00 94.19 91 PHE A CA 1
ATOM 681 C C . PHE A 1 91 ? 15.491 1.562 -16.799 1.00 94.19 91 PHE A C 1
ATOM 683 O O . PHE A 1 91 ? 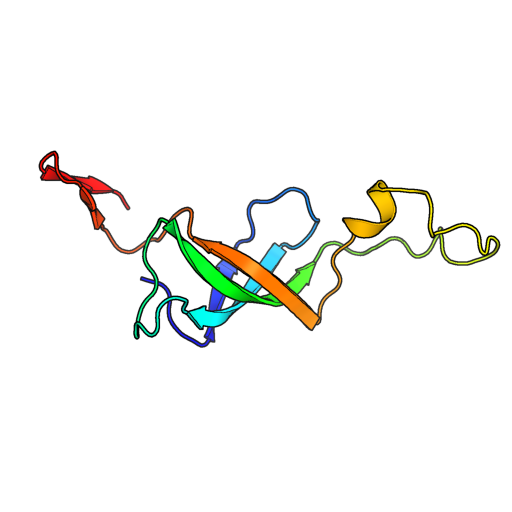14.410 0.967 -16.760 1.00 94.19 91 PHE A O 1
ATOM 690 N N . TRP A 1 92 ? 16.235 1.741 -15.710 1.00 93.00 92 TRP A N 1
ATOM 691 C CA . TRP A 1 92 ? 15.839 1.312 -14.369 1.00 93.00 92 TRP A CA 1
ATOM 692 C C . TRP A 1 92 ? 15.220 2.471 -13.585 1.00 93.00 92 TRP A C 1
ATOM 694 O O . TRP A 1 92 ? 15.658 3.613 -13.705 1.00 93.00 92 TRP A O 1
ATOM 704 N N . VAL A 1 93 ? 14.193 2.176 -12.788 1.00 89.44 93 VAL A N 1
ATOM 705 C CA . VAL A 1 93 ? 13.517 3.135 -11.899 1.00 89.44 93 VAL A CA 1
ATOM 706 C C . VAL A 1 93 ? 13.487 2.561 -10.485 1.00 89.44 93 VAL A C 1
ATOM 708 O O . VAL A 1 93 ? 13.095 1.401 -10.327 1.00 89.44 93 VAL A O 1
ATOM 711 N N . SER A 1 94 ? 13.890 3.351 -9.484 1.00 84.56 94 SER A N 1
ATOM 712 C CA . SER A 1 94 ? 13.911 3.006 -8.049 1.00 84.56 94 SER A CA 1
ATOM 713 C C . SER A 1 94 ? 13.006 3.889 -7.187 1.00 84.56 94 SER A C 1
ATOM 715 O O . SER A 1 94 ? 12.571 4.962 -7.661 1.00 84.56 94 SER A O 1
#

Foldseek 3Di:
DAAAQDWDADPDPLQQGIWGFHAWPPPDRDDDAFTKTKTFGADGHDDDCVVPPDDPPVPPDVNVVSHDDHGDIDIDGHHDDPDWDQDPVRDIDD

Nearest PDB structures (foldseek):
  6ywy-assembly1_I  TM=9.598E-01  e=2.864E-05  Neurospora crassa
  8cvm-assembly1_j  TM=9.033E-01  e=4.070E-05  Cutibacterium acnes
  3j3v-assembly1_K  TM=8.302E-01  e=2.816E-04  Bacillus subtilis subsp. subtilis str. 168
  6xyw-assembl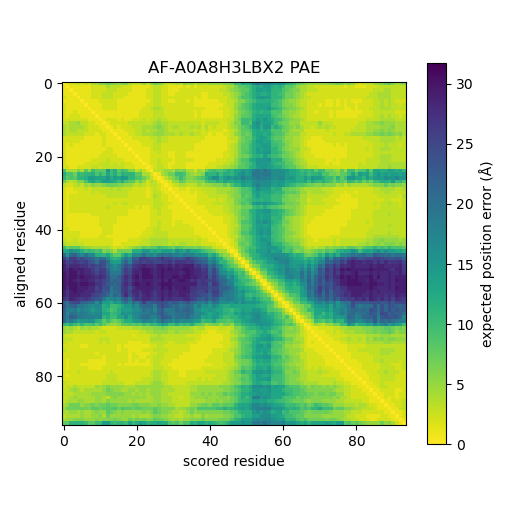y1_Ak  TM=9.231E-01  e=1.022E-03  Arabidopsis thaliana
  9g6k-assembly1_L7  TM=8.505E-01  e=5.594E-03  Toxoplasma gondii

Sequence (94 aa):
MIQLKTLLNVIDNTGAIIAECIRVGHGGRYGRIGDPITVVIKKARPISQTASTTSPSAASNPAAKLQIRKGEVKKALIVRTRKEMRRPDGFWVS

Radius of gyration: 16.67 Å; Cα contacts (8 Å, |Δi|>4): 167; chains: 1; bounding box: 44×32×42 Å

Organism: NCBI:txid94130

InterPro domains:
  IPR000218 Large ribosomal subunit protein uL14 [PF00238] (1-93)
  IPR000218 Large ribosomal subunit protein uL14 [PTHR11761] (1-93)
  IPR000218 Large ribosomal subunit protein uL14 [SM01374] (1-94)
  IPR036853 Large ribosomal subunit protein uL14 superfamily [G3DSA:2.40.150.20] (1-94)
  IPR036853 Large ribosomal subunit protein uL14 superfamily [SSF50193] (1-93)

pLDDT: mean 85.85, std 15.93, range [48.47, 98.56]

Secondary structure (DSSP, 8-state):
-B-TT-EEE--SSSSEEEEEEEEEGGG-SSB-TT-EEEEEEEEE----STTSSS-S-TTS-GGGGG-PPTT-EEEEE----SS-EE-TTS-EE-

Mean predicted aligned error: 7.69 Å

Solvent-accessible surface area (backbone atoms only — not comparable to full-atom values): 5729 Å² total; per-residue (Å²): 92,44,38,70,74,36,76,40,78,50,89,64,91,47,40,45,43,33,28,29,28,73,37,50,43,95,84,44,84,57,32,48,73,73,36,48,30,34,28,34,28,72,34,38,55,85,74,77,70,89,77,79,74,91,73,99,68,75,88,78,49,77,72,68,76,48,66,46,57,62,68,43,75,45,79,48,68,35,83,73,41,84,48,70,43,76,45,96,88,68,50,74,49,92